Protein AF-A0A5C5SBX8-F1 (afdb_monomer_lite)

Secondary structure (DSSP, 8-state):
---EEEEEEEEEEEEETTEEEEE-SPPEEEEEEEEEETTEEEEEE--TTS----EEEEEEEEEETTEEEEEEPSSPPTT---TTB--EEEEEEEE--SSS-EEEEEEEESSSSS-EEEEEEEEE--

Foldseek 3Di:
DDWDKFKKWKFKFKDAPVCLVDGPDGTDIFMWIWTDDPFKIKIWTQDPVRDTAAIWIWGWDDDDVQKTKTWTDQDDDPPDDDPRYFGKTWMKMWGNDPDWIWIWIWIWGPPDPRIMIMIITITTDD

Structure (mmCIF, N/CA/C/O backbone):
data_AF-A0A5C5SBX8-F1
#
_entry.id   AF-A0A5C5SBX8-F1
#
loop_
_atom_site.group_PDB
_atom_site.id
_atom_site.type_symbol
_atom_site.label_atom_id
_atom_site.label_alt_id
_atom_site.label_comp_id
_atom_site.label_asym_id
_atom_site.label_entity_id
_atom_site.label_seq_id
_atom_site.pdbx_PDB_ins_code
_atom_site.Cartn_x
_atom_site.Cartn_y
_atom_site.Cartn_z
_atom_site.occupancy
_atom_site.B_iso_or_equiv
_atom_site.auth_seq_id
_atom_site.auth_comp_id
_atom_site.auth_asym_id
_atom_site.auth_atom_id
_atom_site.pdbx_PDB_model_num
ATOM 1 N N . MET A 1 1 ? -12.492 -5.599 11.432 1.00 86.62 1 MET A N 1
ATOM 2 C CA . MET A 1 1 ? -11.954 -4.358 10.840 1.00 86.62 1 MET A CA 1
ATOM 3 C C . MET A 1 1 ? -12.988 -3.734 9.915 1.00 86.62 1 MET A C 1
ATOM 5 O O . MET A 1 1 ? -13.344 -4.352 8.908 1.00 86.62 1 MET A O 1
ATOM 9 N N . ASN A 1 2 ? -13.467 -2.549 10.297 1.00 90.31 2 ASN A N 1
ATOM 10 C CA . ASN A 1 2 ? -14.466 -1.758 9.569 1.00 90.31 2 ASN A CA 1
ATOM 11 C C . ASN A 1 2 ? -13.817 -0.937 8.448 1.00 90.31 2 ASN A C 1
ATOM 13 O O . ASN A 1 2 ? -12.599 -0.766 8.438 1.00 90.31 2 ASN A O 1
ATOM 17 N N . ASP A 1 3 ? -14.633 -0.414 7.537 1.00 95.88 3 ASP A N 1
ATOM 18 C CA . ASP A 1 3 ? -14.191 0.509 6.490 1.00 95.88 3 ASP A CA 1
ATOM 19 C C . ASP A 1 3 ? -13.549 1.773 7.076 1.00 95.88 3 ASP A C 1
ATOM 21 O O . ASP A 1 3 ? -14.012 2.316 8.081 1.00 95.88 3 ASP A O 1
ATOM 25 N N . PHE A 1 4 ? -12.500 2.271 6.419 1.00 95.69 4 PHE A N 1
ATOM 26 C CA . PHE A 1 4 ? -11.801 3.491 6.826 1.00 95.69 4 PHE A CA 1
ATOM 27 C C . PHE A 1 4 ? -11.100 4.168 5.646 1.00 95.69 4 PHE A C 1
ATOM 29 O O . PHE A 1 4 ? -10.871 3.557 4.605 1.00 95.69 4 PHE A O 1
ATOM 36 N N . SER A 1 5 ? -10.723 5.434 5.826 1.00 96.44 5 SER A N 1
ATOM 37 C CA . SER A 1 5 ? -9.812 6.158 4.936 1.00 96.44 5 SER A CA 1
ATOM 38 C C . SER A 1 5 ? -8.927 7.069 5.779 1.00 96.44 5 SER A C 1
ATOM 40 O O . SER A 1 5 ? -9.430 7.998 6.405 1.00 96.44 5 SER A O 1
ATOM 42 N N . ILE A 1 6 ? -7.630 6.775 5.833 1.00 95.75 6 ILE A N 1
ATOM 43 C CA . ILE A 1 6 ? -6.682 7.421 6.751 1.00 95.75 6 ILE A CA 1
ATOM 44 C C . ILE A 1 6 ? -5.397 7.813 6.033 1.00 95.75 6 ILE A C 1
ATOM 46 O O . ILE A 1 6 ? -5.018 7.202 5.029 1.00 95.75 6 ILE A O 1
ATOM 50 N N . LEU A 1 7 ? -4.747 8.862 6.533 1.00 96.38 7 LEU A N 1
ATOM 51 C CA . LEU A 1 7 ? -3.390 9.208 6.131 1.00 96.38 7 LEU A CA 1
ATOM 52 C C . LEU A 1 7 ? -2.398 8.455 7.014 1.00 96.38 7 LEU A C 1
ATOM 54 O O . LEU A 1 7 ? -2.613 8.289 8.213 1.00 96.38 7 LEU A O 1
ATOM 58 N N . MET A 1 8 ? -1.305 8.006 6.412 1.00 97.50 8 MET A N 1
ATOM 59 C CA . MET A 1 8 ? -0.215 7.345 7.115 1.00 97.50 8 MET A CA 1
ATOM 60 C C . MET A 1 8 ? 1.125 7.953 6.721 1.00 97.50 8 MET A C 1
ATOM 62 O O . MET A 1 8 ? 1.332 8.318 5.562 1.00 97.50 8 MET A O 1
ATOM 66 N N . GLN A 1 9 ? 2.051 8.008 7.673 1.00 97.81 9 GLN A N 1
ATOM 67 C CA . GLN A 1 9 ? 3.463 8.240 7.398 1.00 97.81 9 GLN A CA 1
ATOM 68 C C . GLN A 1 9 ? 4.145 6.890 7.188 1.00 97.81 9 GLN A C 1
ATOM 70 O O . GLN A 1 9 ? 4.178 6.066 8.100 1.00 97.81 9 GLN A O 1
ATOM 75 N N . ASN A 1 10 ? 4.683 6.674 5.994 1.00 98.06 10 ASN A N 1
ATOM 76 C CA . ASN A 1 10 ? 5.374 5.458 5.601 1.00 98.06 10 ASN A CA 1
ATOM 77 C C . ASN A 1 10 ? 6.887 5.629 5.705 1.00 98.06 10 ASN A C 1
ATOM 79 O O . ASN A 1 10 ? 7.432 6.645 5.276 1.00 98.06 10 ASN A O 1
ATOM 83 N N . ARG A 1 11 ? 7.560 4.607 6.230 1.00 97.88 11 ARG A N 1
ATOM 84 C CA . ARG A 1 11 ? 8.998 4.400 6.063 1.00 97.88 11 ARG A CA 1
ATOM 85 C C . ARG A 1 11 ? 9.193 3.374 4.948 1.00 97.88 11 ARG A C 1
ATOM 87 O O . ARG A 1 11 ? 9.072 2.174 5.188 1.00 97.88 11 ARG A O 1
ATOM 94 N N . LEU A 1 12 ? 9.468 3.858 3.741 1.00 96.50 12 LEU A N 1
ATOM 95 C CA . LEU A 1 12 ? 9.768 3.046 2.567 1.00 96.50 12 LEU A CA 1
ATOM 96 C C . LEU A 1 12 ? 11.235 2.613 2.587 1.00 96.50 12 LEU A C 1
ATOM 98 O O . LEU A 1 12 ? 12.136 3.439 2.720 1.00 96.50 12 LEU A O 1
ATOM 102 N N . GLN A 1 13 ? 11.479 1.322 2.396 1.00 96.81 13 GLN A N 1
ATOM 103 C CA . GLN A 1 13 ? 12.808 0.762 2.156 1.00 96.81 13 GLN A CA 1
ATOM 104 C C . GLN A 1 13 ? 12.773 -0.140 0.929 1.00 96.81 13 GLN A C 1
ATOM 106 O O . GLN A 1 13 ? 11.740 -0.724 0.612 1.00 96.81 13 GLN A O 1
ATOM 111 N N . PHE A 1 14 ? 13.904 -0.275 0.245 1.00 95.00 14 PHE A N 1
ATOM 112 C CA . PHE A 1 14 ? 14.047 -1.233 -0.845 1.00 95.00 14 PHE A CA 1
ATOM 113 C C . PHE A 1 14 ? 14.702 -2.518 -0.354 1.00 95.00 14 PHE A C 1
ATOM 115 O O . PHE A 1 14 ? 15.413 -2.516 0.648 1.00 95.00 14 PHE A O 1
ATOM 122 N N . SER A 1 15 ? 14.455 -3.604 -1.073 1.00 93.75 15 SER A N 1
ATOM 123 C CA . SER A 1 15 ? 14.998 -4.933 -0.811 1.00 93.75 15 SER A CA 1
ATOM 124 C C . SER A 1 15 ? 15.319 -5.649 -2.125 1.00 93.75 15 SER A C 1
ATOM 126 O O . SER A 1 15 ? 14.939 -5.208 -3.218 1.00 93.75 15 SER A O 1
ATOM 128 N N . ALA A 1 16 ? 16.061 -6.752 -2.039 1.00 90.69 16 ALA A N 1
ATOM 129 C CA . ALA A 1 16 ? 16.270 -7.633 -3.183 1.00 90.69 16 ALA A CA 1
ATOM 130 C C . ALA A 1 16 ? 15.076 -8.585 -3.340 1.00 90.69 16 ALA A C 1
ATOM 132 O O . ALA A 1 16 ? 14.491 -9.023 -2.358 1.00 90.69 16 ALA A O 1
ATOM 133 N N . CYS A 1 17 ? 14.729 -8.978 -4.567 1.00 86.06 17 CYS A N 1
ATOM 134 C CA . CYS A 1 17 ? 13.563 -9.846 -4.786 1.00 86.06 17 CYS A CA 1
ATOM 135 C C . CYS A 1 17 ? 13.644 -11.239 -4.160 1.00 86.06 17 CYS A C 1
ATOM 137 O O . CYS A 1 17 ? 12.611 -11.828 -3.862 1.00 86.06 17 CYS A O 1
ATOM 139 N N . HIS A 1 18 ? 14.849 -11.788 -4.009 1.00 87.50 18 HIS A N 1
ATOM 140 C CA . HIS A 1 18 ? 15.043 -13.105 -3.397 1.00 87.50 18 HIS A CA 1
ATOM 141 C C . HIS A 1 18 ? 15.016 -13.046 -1.860 1.00 87.50 18 HIS A C 1
ATOM 143 O O . HIS A 1 18 ? 14.910 -14.087 -1.220 1.00 87.50 18 HIS A O 1
ATOM 149 N N . THR A 1 19 ? 15.075 -11.842 -1.283 1.00 90.25 19 THR A N 1
ATOM 150 C CA . THR A 1 19 ? 14.974 -11.553 0.156 1.00 90.25 19 THR A CA 1
ATOM 151 C C . THR A 1 19 ? 14.117 -10.297 0.372 1.00 90.25 19 THR A C 1
ATOM 153 O O . THR A 1 19 ? 14.602 -9.270 0.853 1.00 90.25 19 THR A O 1
ATOM 156 N N . PRO A 1 20 ? 12.834 -10.322 -0.043 1.00 87.56 20 PRO A N 1
ATOM 157 C CA . PRO A 1 20 ? 12.019 -9.113 -0.142 1.00 87.56 20 PRO A CA 1
ATOM 158 C C . PRO A 1 20 ? 11.684 -8.500 1.228 1.00 87.56 20 PRO A C 1
ATOM 160 O O . PRO A 1 20 ? 11.306 -7.334 1.299 1.00 87.56 20 PRO A O 1
ATOM 163 N N . ASP A 1 21 ? 11.866 -9.261 2.303 1.00 86.56 21 ASP A N 1
ATOM 164 C CA . ASP A 1 21 ? 11.720 -8.885 3.708 1.00 86.56 21 ASP A CA 1
ATOM 165 C C . ASP A 1 21 ? 12.978 -8.239 4.321 1.00 86.56 21 ASP A C 1
ATOM 167 O O . ASP A 1 21 ? 12.904 -7.688 5.420 1.00 86.56 21 ASP A O 1
ATOM 171 N N . GLN A 1 22 ? 14.121 -8.268 3.625 1.00 93.31 22 GLN A N 1
ATOM 172 C CA . GLN A 1 22 ? 15.389 -7.727 4.119 1.00 93.31 22 GLN A CA 1
ATOM 173 C C . GLN A 1 22 ? 15.705 -6.373 3.467 1.00 93.31 22 GLN A C 1
ATOM 175 O O . GLN A 1 22 ? 16.009 -6.324 2.270 1.00 93.31 22 GLN A O 1
ATOM 180 N N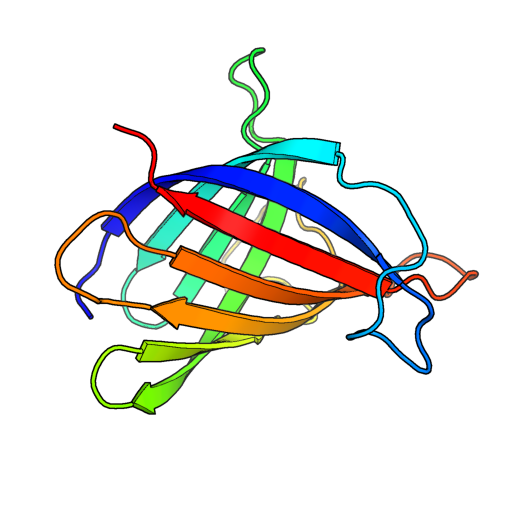 . PRO A 1 23 ? 15.657 -5.256 4.216 1.00 93.62 23 PRO A N 1
ATOM 181 C CA . PRO A 1 23 ? 15.948 -3.947 3.651 1.00 93.62 23 PRO A CA 1
ATOM 182 C C . PRO A 1 23 ? 17.426 -3.819 3.264 1.00 93.62 23 PRO A C 1
ATOM 184 O O . PRO A 1 23 ? 18.318 -4.206 4.014 1.00 93.62 23 PRO A O 1
ATOM 187 N N . THR A 1 24 ? 17.685 -3.216 2.107 1.00 93.69 24 THR A N 1
ATOM 188 C CA . THR A 1 24 ? 19.027 -2.919 1.577 1.00 93.69 24 THR A CA 1
ATOM 189 C C . THR A 1 24 ? 19.328 -1.423 1.529 1.00 93.69 24 THR A C 1
ATOM 191 O O . THR A 1 24 ? 20.434 -1.024 1.170 1.00 93.69 24 THR A O 1
ATOM 194 N N . THR A 1 25 ? 18.352 -0.582 1.879 1.00 94.56 25 THR A N 1
ATOM 195 C CA . THR A 1 25 ? 18.482 0.877 1.876 1.00 94.56 25 THR A CA 1
ATOM 196 C C . THR A 1 25 ? 18.030 1.487 3.193 1.00 94.56 25 THR A C 1
ATOM 198 O O . THR A 1 25 ? 17.184 0.934 3.903 1.00 94.56 25 THR A O 1
ATOM 201 N N . GLU A 1 26 ? 18.528 2.692 3.462 1.00 95.62 26 GLU A N 1
ATOM 202 C CA . GLU A 1 26 ? 17.982 3.562 4.500 1.00 95.62 26 GLU A CA 1
ATOM 203 C C . GLU A 1 26 ? 16.499 3.891 4.231 1.00 95.62 26 GLU A C 1
ATOM 205 O O . GLU A 1 26 ? 16.075 3.939 3.066 1.00 95.62 26 GLU A O 1
ATOM 210 N N . PRO A 1 27 ? 15.696 4.101 5.288 1.00 95.50 27 PRO A N 1
ATOM 211 C CA . PRO A 1 27 ? 14.281 4.405 5.163 1.00 95.50 27 PRO A CA 1
ATOM 212 C C . PRO A 1 27 ? 14.053 5.814 4.621 1.00 95.50 27 PRO A C 1
ATOM 214 O O . PRO A 1 27 ? 14.559 6.801 5.154 1.00 95.50 27 PRO A O 1
ATOM 217 N N . GLN A 1 28 ? 13.215 5.901 3.595 1.00 96.19 28 GLN A N 1
ATOM 218 C CA . GLN A 1 28 ? 12.697 7.146 3.047 1.00 96.19 28 GLN A CA 1
ATOM 219 C C . GLN A 1 28 ? 11.296 7.391 3.600 1.00 96.19 28 GLN A C 1
ATOM 221 O O . GLN A 1 28 ? 10.481 6.472 3.677 1.00 96.19 28 GLN A O 1
ATOM 226 N N . VAL A 1 29 ? 11.020 8.624 4.020 1.00 96.44 29 VAL A N 1
ATOM 227 C CA . VAL A 1 29 ? 9.715 8.981 4.579 1.00 96.44 29 VAL A CA 1
ATOM 228 C C . VAL A 1 29 ? 8.816 9.521 3.478 1.00 96.44 29 VAL A C 1
ATOM 230 O O . VAL A 1 29 ? 9.167 10.481 2.798 1.00 96.44 29 VAL A O 1
ATOM 233 N N . GLU A 1 30 ? 7.631 8.939 3.351 1.00 95.12 30 GLU A N 1
ATOM 234 C CA . GLU A 1 30 ? 6.585 9.405 2.444 1.00 95.12 30 GLU A CA 1
ATOM 235 C C . GLU A 1 30 ? 5.210 9.335 3.117 1.00 95.12 30 GLU A C 1
ATOM 237 O O . GLU A 1 30 ? 5.056 8.799 4.217 1.00 95.12 30 GLU A O 1
ATOM 242 N N . ARG A 1 31 ? 4.192 9.904 2.473 1.00 97.06 31 ARG A N 1
ATOM 243 C CA . ARG A 1 31 ? 2.809 9.852 2.955 1.00 97.06 31 ARG A CA 1
ATOM 244 C C . ARG A 1 31 ? 1.977 8.950 2.066 1.00 97.06 31 ARG A C 1
ATOM 246 O O . ARG A 1 31 ? 2.086 9.007 0.843 1.00 97.06 31 ARG A O 1
ATOM 253 N N . LEU A 1 32 ? 1.104 8.175 2.695 1.00 97.69 32 LEU A N 1
ATOM 254 C CA . LEU A 1 32 ? 0.155 7.295 2.029 1.00 97.69 32 LEU A CA 1
ATOM 255 C C . LEU A 1 32 ? -1.272 7.666 2.427 1.00 97.69 32 LEU A C 1
ATOM 257 O O . LEU A 1 32 ? -1.543 7.970 3.589 1.00 97.69 32 LEU A O 1
ATOM 261 N N . ARG A 1 33 ? -2.204 7.573 1.482 1.00 97.31 33 ARG A N 1
ATOM 262 C CA . ARG A 1 33 ? -3.637 7.467 1.756 1.00 97.31 33 ARG A CA 1
ATOM 263 C C . ARG A 1 33 ? -4.013 5.992 1.698 1.00 97.31 33 ARG A C 1
ATOM 265 O O . ARG A 1 33 ? -3.903 5.365 0.647 1.00 97.31 33 ARG A O 1
ATOM 272 N N . VAL A 1 34 ? -4.492 5.453 2.814 1.00 97.62 34 VAL A N 1
ATOM 273 C CA . VAL A 1 34 ? -4.907 4.051 2.927 1.00 97.62 34 VAL A CA 1
ATOM 274 C C . VAL A 1 34 ? -6.409 3.997 3.141 1.00 97.62 34 VAL A C 1
ATOM 276 O O . VAL A 1 34 ? -6.927 4.555 4.106 1.00 97.62 34 VAL A O 1
ATOM 279 N N . THR A 1 35 ? -7.114 3.340 2.226 1.00 97.81 35 THR A N 1
ATOM 280 C CA . THR A 1 35 ? -8.573 3.226 2.253 1.00 97.81 35 THR A CA 1
ATOM 281 C C . THR A 1 35 ? -8.982 1.765 2.213 1.00 97.81 35 THR A C 1
ATOM 283 O O . THR A 1 35 ? -8.572 1.032 1.322 1.00 97.81 35 THR A O 1
ATOM 286 N N . LEU A 1 36 ? -9.817 1.350 3.157 1.00 97.56 36 LEU A N 1
ATOM 287 C CA . LEU A 1 36 ? -10.456 0.043 3.173 1.00 97.56 36 LEU A CA 1
ATOM 288 C C . LEU A 1 36 ? -11.950 0.215 2.892 1.00 97.56 36 LEU A C 1
ATOM 290 O O . LEU A 1 36 ? -12.636 0.935 3.622 1.00 97.56 36 LEU A O 1
ATOM 294 N N . ARG A 1 37 ? -12.443 -0.466 1.854 1.00 96.88 37 ARG A N 1
ATOM 295 C CA . ARG A 1 37 ? -13.871 -0.586 1.524 1.00 96.88 37 ARG A CA 1
ATOM 296 C C . ARG A 1 37 ? -14.242 -2.057 1.364 1.00 96.88 37 ARG A C 1
ATOM 298 O O . ARG A 1 37 ? -13.805 -2.717 0.418 1.00 96.88 37 ARG A O 1
ATOM 305 N N . GLY A 1 38 ? -15.015 -2.592 2.303 1.00 94.94 38 GLY A N 1
ATOM 306 C CA . GLY A 1 38 ? -15.330 -4.014 2.387 1.00 94.94 38 GLY A CA 1
ATOM 307 C C . GLY A 1 38 ? -14.063 -4.871 2.485 1.00 94.94 38 GLY A C 1
ATOM 308 O O . GLY A 1 38 ? -13.387 -4.904 3.513 1.00 94.94 38 GLY A O 1
ATOM 309 N N . ASN A 1 39 ? -13.735 -5.573 1.397 1.00 95.88 39 ASN A N 1
ATOM 310 C CA . ASN A 1 39 ? -12.556 -6.444 1.302 1.00 95.88 39 ASN A CA 1
ATOM 311 C C . ASN A 1 39 ? -11.428 -5.868 0.433 1.00 95.88 39 ASN A C 1
ATOM 313 O O . ASN A 1 39 ? -10.416 -6.547 0.246 1.00 95.88 39 ASN A O 1
ATOM 317 N N . LEU A 1 40 ? -11.595 -4.662 -0.112 1.00 97.50 40 LEU A N 1
ATOM 318 C CA . LEU A 1 40 ? -10.607 -4.010 -0.963 1.00 97.50 40 LEU A CA 1
ATOM 319 C C . LEU A 1 40 ? -9.850 -2.944 -0.168 1.00 97.50 40 LEU A C 1
ATOM 321 O O . LEU A 1 40 ? -10.450 -2.004 0.353 1.00 97.50 40 LEU A O 1
ATOM 325 N N . LEU A 1 41 ? -8.533 -3.104 -0.096 1.00 98.19 41 LEU A N 1
ATOM 326 C CA . LEU A 1 41 ? -7.599 -2.134 0.452 1.00 98.19 41 LEU A CA 1
ATOM 327 C C . LEU A 1 41 ? -6.922 -1.393 -0.704 1.00 98.19 41 LEU A C 1
ATOM 329 O O . LEU A 1 41 ? -6.323 -2.019 -1.576 1.00 98.19 41 LEU A O 1
ATOM 333 N N . THR A 1 42 ? -6.990 -0.070 -0.685 1.00 98.12 42 THR A N 1
ATOM 334 C CA . THR A 1 42 ? -6.315 0.825 -1.627 1.00 98.12 42 THR A CA 1
ATOM 335 C C . THR A 1 42 ? -5.230 1.587 -0.878 1.00 98.12 42 THR A C 1
ATOM 337 O O . THR A 1 42 ? -5.512 2.199 0.153 1.00 98.12 42 THR A O 1
ATOM 340 N N . ILE A 1 43 ? -4.000 1.557 -1.385 1.00 98.19 43 ILE A N 1
ATOM 341 C CA . ILE A 1 43 ? -2.843 2.260 -0.819 1.00 98.19 43 ILE A CA 1
ATOM 342 C C . ILE A 1 43 ? -2.304 3.176 -1.909 1.00 98.19 43 ILE A C 1
ATOM 344 O O . ILE A 1 43 ? -1.734 2.695 -2.883 1.00 98.19 43 ILE A O 1
ATOM 348 N N . ALA A 1 44 ? -2.490 4.480 -1.754 1.00 97.56 44 ALA A N 1
ATOM 349 C CA . ALA A 1 44 ? -2.031 5.465 -2.723 1.00 97.56 44 ALA A CA 1
ATOM 350 C C . ALA A 1 44 ? -0.964 6.368 -2.111 1.00 97.56 44 ALA A C 1
ATOM 352 O O . ALA A 1 44 ? -1.098 6.788 -0.958 1.00 97.56 44 ALA A O 1
ATOM 353 N N . ALA A 1 45 ? 0.069 6.707 -2.879 1.00 96.44 45 ALA A N 1
ATOM 354 C CA . ALA A 1 45 ? 0.973 7.783 -2.500 1.00 96.44 45 ALA A CA 1
ATOM 355 C C . ALA A 1 45 ? 0.186 9.100 -2.388 1.00 96.44 45 ALA A C 1
ATOM 357 O O . ALA A 1 45 ? -0.636 9.419 -3.249 1.00 96.44 45 ALA A O 1
ATOM 358 N N . ALA A 1 46 ? 0.445 9.863 -1.326 1.00 95.25 46 ALA A N 1
ATOM 359 C CA . ALA A 1 46 ? -0.225 11.128 -1.028 1.00 95.25 46 ALA A CA 1
ATOM 360 C C . ALA A 1 46 ? 0.802 12.270 -0.875 1.00 95.25 46 ALA A C 1
ATOM 362 O O . ALA A 1 46 ? 1.064 12.715 0.249 1.00 95.25 46 ALA A O 1
ATOM 363 N N . PRO A 1 47 ? 1.430 12.729 -1.976 1.00 88.88 47 PRO A N 1
ATOM 364 C CA . PRO A 1 47 ? 2.379 13.835 -1.965 1.00 88.88 47 PRO A CA 1
ATOM 365 C C . PRO A 1 47 ? 1.779 15.126 -1.400 1.00 88.88 47 PRO A C 1
ATOM 367 O O . PRO A 1 47 ? 0.569 15.347 -1.414 1.00 88.88 47 PRO A O 1
ATOM 370 N N . ALA A 1 48 ? 2.653 16.034 -0.963 1.00 85.19 48 ALA A N 1
ATOM 371 C CA . ALA A 1 48 ? 2.242 17.344 -0.460 1.00 85.19 48 ALA A CA 1
ATOM 372 C C . ALA A 1 48 ? 1.567 18.233 -1.525 1.00 85.19 48 ALA A C 1
ATOM 374 O O . ALA A 1 48 ? 0.869 19.169 -1.148 1.00 85.19 48 ALA A O 1
ATOM 375 N N . SER A 1 49 ? 1.738 17.938 -2.824 1.00 85.44 49 SER A N 1
ATOM 376 C CA . SER A 1 49 ? 1.043 18.648 -3.910 1.00 85.44 49 SER A CA 1
ATOM 377 C C . SER A 1 49 ? -0.474 18.436 -3.895 1.00 85.44 49 SER A C 1
ATOM 379 O O . SER A 1 49 ? -1.197 19.233 -4.480 1.00 85.44 49 SER A O 1
ATOM 381 N N . GLY A 1 50 ? -0.960 17.395 -3.208 1.00 78.56 50 GLY A N 1
ATOM 382 C CA . GLY A 1 50 ? -2.378 17.038 -3.146 1.00 78.56 50 GLY A CA 1
ATOM 383 C C . GLY A 1 50 ? -2.832 16.076 -4.245 1.00 78.56 50 GLY A C 1
ATOM 384 O O . GLY A 1 50 ? -3.938 15.543 -4.149 1.00 78.56 50 GLY A O 1
ATOM 385 N N . ASP A 1 51 ? -1.985 15.803 -5.240 1.00 84.88 51 ASP A N 1
ATOM 386 C CA . ASP A 1 51 ? -2.268 14.814 -6.281 1.00 84.88 51 ASP A CA 1
ATOM 387 C C . ASP A 1 51 ? -2.241 13.389 -5.718 1.00 84.88 51 ASP A C 1
ATOM 389 O O . ASP A 1 51 ? -1.581 13.103 -4.722 1.00 84.88 51 ASP A O 1
ATOM 393 N N . ILE A 1 52 ? -2.943 12.461 -6.367 1.00 86.81 52 ILE A N 1
ATOM 394 C CA . ILE A 1 52 ? -2.836 11.033 -6.053 1.00 86.81 52 ILE A CA 1
ATOM 395 C C . ILE A 1 52 ? -1.671 10.471 -6.863 1.00 86.81 52 ILE A C 1
ATOM 397 O O . ILE A 1 52 ? -1.684 10.540 -8.091 1.00 86.81 52 ILE A O 1
ATOM 401 N N . GLY A 1 53 ? -0.663 9.929 -6.178 1.00 92.25 53 GLY A N 1
ATOM 402 C CA . GLY A 1 53 ? 0.450 9.246 -6.831 1.00 92.25 53 GLY A CA 1
ATOM 403 C C . GLY A 1 53 ? 0.146 7.773 -7.115 1.00 92.25 53 GLY A C 1
ATOM 404 O O . GLY A 1 53 ? -1.007 7.347 -7.168 1.00 92.25 53 GLY A O 1
ATOM 405 N N . ASN A 1 54 ? 1.208 6.979 -7.263 1.00 93.94 54 ASN A N 1
ATOM 406 C CA . ASN A 1 54 ? 1.114 5.540 -7.511 1.00 93.94 54 ASN A CA 1
ATOM 407 C C . ASN A 1 54 ? 0.176 4.840 -6.518 1.00 93.94 54 ASN A C 1
ATOM 409 O O . ASN A 1 54 ? 0.268 5.055 -5.306 1.00 93.94 54 ASN A O 1
ATOM 413 N N . THR A 1 55 ? -0.695 3.982 -7.046 1.00 96.38 55 THR A N 1
ATOM 414 C CA . THR A 1 55 ? -1.765 3.329 -6.292 1.00 96.38 55 THR A CA 1
ATOM 415 C C . THR A 1 55 ? -1.675 1.812 -6.391 1.00 96.38 55 THR A C 1
ATOM 417 O O . THR A 1 55 ? -1.601 1.226 -7.469 1.00 96.38 55 THR A O 1
ATOM 420 N N . LEU A 1 56 ? -1.699 1.168 -5.230 1.00 97.00 56 LEU A N 1
ATOM 421 C CA . LEU A 1 56 ? -1.753 -0.274 -5.047 1.00 97.00 56 LEU A CA 1
ATOM 422 C C . LEU A 1 56 ? -3.158 -0.685 -4.614 1.00 97.00 56 LEU A C 1
ATOM 424 O O . LEU A 1 56 ? -3.793 -0.020 -3.791 1.00 97.00 56 LEU A O 1
ATOM 428 N N . TYR A 1 57 ? -3.585 -1.852 -5.083 1.00 97.69 57 TYR A N 1
ATOM 429 C CA . TYR A 1 57 ? -4.794 -2.512 -4.609 1.00 97.69 57 TYR A CA 1
ATOM 430 C C . TYR A 1 57 ? -4.435 -3.846 -3.975 1.00 97.69 57 TYR A C 1
ATOM 432 O O . TYR A 1 57 ? -3.614 -4.589 -4.506 1.00 97.69 57 TYR A O 1
ATOM 440 N N . ALA A 1 58 ? -5.073 -4.174 -2.859 1.00 98.12 58 ALA A N 1
ATOM 441 C CA . ALA A 1 58 ? -4.928 -5.456 -2.195 1.00 98.12 58 ALA A CA 1
ATOM 442 C C . ALA A 1 58 ? -6.290 -5.984 -1.738 1.00 98.12 58 ALA A C 1
ATOM 444 O O . ALA A 1 58 ? -7.164 -5.229 -1.315 1.00 98.12 58 ALA A O 1
ATOM 445 N N . ARG A 1 59 ? -6.488 -7.300 -1.816 1.00 97.81 59 ARG A N 1
ATOM 446 C CA . ARG A 1 59 ? -7.731 -7.958 -1.403 1.00 97.81 59 ARG A CA 1
ATOM 447 C C . ARG A 1 59 ? -7.526 -8.710 -0.100 1.00 97.81 59 ARG A C 1
ATOM 449 O O . ARG A 1 59 ? -6.554 -9.450 0.040 1.00 97.81 59 ARG A O 1
ATOM 456 N N . ARG A 1 60 ? -8.463 -8.546 0.834 1.00 97.19 60 ARG A N 1
ATOM 457 C CA . ARG A 1 60 ? -8.459 -9.247 2.121 1.00 97.19 60 ARG A CA 1
ATOM 458 C C . ARG A 1 60 ? -8.477 -10.757 1.888 1.00 97.19 60 ARG A C 1
ATOM 460 O O . ARG A 1 60 ? -9.280 -11.248 1.093 1.00 97.19 60 ARG A O 1
ATOM 467 N N . THR A 1 61 ? -7.608 -11.473 2.592 1.00 96.56 61 THR A N 1
ATOM 468 C CA . THR A 1 61 ? -7.501 -12.937 2.525 1.00 96.56 61 THR A CA 1
ATOM 469 C C . THR A 1 61 ? -7.804 -13.588 3.862 1.00 96.56 61 THR A C 1
ATOM 471 O O . THR A 1 61 ? -8.634 -14.489 3.919 1.00 96.56 61 THR A O 1
ATOM 474 N N . VAL A 1 62 ? -7.184 -13.101 4.937 1.00 94.00 62 VAL A N 1
ATOM 475 C CA . VAL A 1 62 ? -7.317 -13.6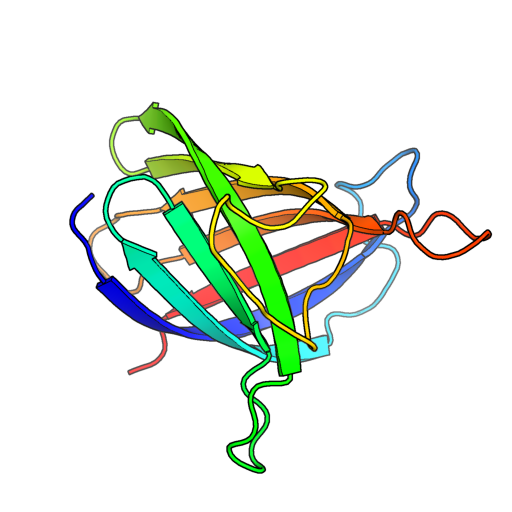66 6.283 1.00 94.00 62 VAL A CA 1
ATOM 476 C C . VAL A 1 62 ? -7.591 -12.547 7.281 1.00 94.00 62 VAL A C 1
ATOM 478 O O . VAL A 1 62 ? -6.999 -11.469 7.203 1.00 94.00 62 VAL A O 1
ATOM 481 N N . ALA A 1 63 ? -8.494 -12.806 8.223 1.00 92.12 63 ALA A N 1
ATOM 482 C CA . ALA A 1 63 ? -8.678 -11.987 9.412 1.00 92.12 63 ALA A CA 1
ATOM 483 C C . ALA A 1 63 ? -8.094 -12.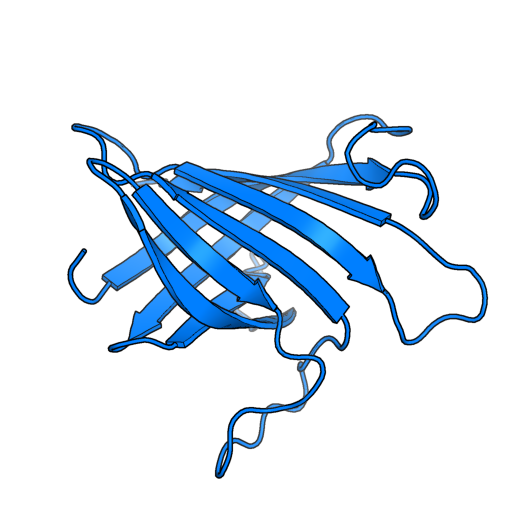739 10.612 1.00 92.12 63 ALA A C 1
ATOM 485 O O . ALA A 1 63 ? -8.382 -13.919 10.801 1.00 92.12 63 ALA A O 1
ATOM 486 N N . LEU A 1 64 ? -7.270 -12.051 11.390 1.00 90.44 64 LEU A N 1
ATOM 487 C CA . LEU A 1 64 ? -6.687 -12.530 12.636 1.00 90.44 64 LEU A CA 1
ATOM 488 C C . LEU A 1 64 ? -7.172 -11.627 13.772 1.00 90.44 64 LEU A C 1
ATOM 490 O O . LEU A 1 64 ? -7.662 -10.517 13.544 1.00 90.44 64 LEU A O 1
ATOM 494 N N . GLU A 1 65 ? -7.027 -12.080 15.010 1.00 90.31 65 GLU A N 1
ATOM 495 C CA . GLU A 1 65 ? -7.261 -11.208 16.156 1.00 90.31 65 GLU A CA 1
ATOM 496 C C . GLU A 1 65 ? -6.280 -10.022 16.107 1.00 90.31 65 GLU A C 1
ATOM 498 O O . GLU A 1 65 ? -5.066 -10.204 16.032 1.00 90.31 65 GLU A O 1
ATOM 503 N N . GLY A 1 66 ? -6.812 -8.796 16.057 1.00 91.44 66 GLY A N 1
ATOM 504 C CA . GLY A 1 66 ? -6.014 -7.566 15.986 1.00 91.44 66 GLY A CA 1
ATOM 505 C C . GLY A 1 66 ? -5.319 -7.287 14.645 1.00 91.44 66 GLY A C 1
ATOM 506 O O . GLY A 1 66 ? -4.568 -6.316 14.558 1.00 91.44 66 GLY A O 1
ATOM 507 N N . ALA A 1 67 ? -5.546 -8.079 13.588 1.00 95.25 67 ALA A N 1
ATOM 508 C CA . ALA A 1 67 ? -4.938 -7.833 12.278 1.00 95.25 67 ALA A CA 1
ATOM 509 C C . ALA A 1 67 ? -5.767 -8.361 11.096 1.00 95.25 67 ALA A C 1
ATOM 511 O O . ALA A 1 67 ? -6.541 -9.307 11.205 1.00 95.25 67 ALA A O 1
ATOM 512 N N . ALA A 1 68 ? -5.566 -7.779 9.917 1.00 97.06 68 ALA A N 1
ATOM 513 C CA . ALA A 1 68 ? -6.083 -8.305 8.659 1.00 97.06 68 ALA A CA 1
ATOM 514 C C . ALA A 1 68 ? -4.961 -8.395 7.622 1.00 97.06 68 ALA A C 1
ATOM 516 O O . ALA A 1 68 ? -4.169 -7.463 7.469 1.00 97.06 68 ALA A O 1
ATOM 517 N N . VAL A 1 69 ? -4.918 -9.515 6.903 1.00 97.75 69 VAL A N 1
ATOM 518 C CA . VAL A 1 69 ? -3.938 -9.794 5.851 1.00 97.75 69 VAL A CA 1
ATOM 519 C C . VAL A 1 69 ? -4.599 -9.629 4.487 1.00 97.75 69 VAL A C 1
ATOM 521 O O . VAL A 1 69 ? -5.723 -10.088 4.254 1.00 97.75 69 VAL A O 1
ATOM 524 N N . PHE A 1 70 ? -3.894 -8.982 3.568 1.00 98.31 70 PHE A N 1
ATOM 525 C CA . PHE A 1 70 ? -4.338 -8.704 2.211 1.00 98.31 70 PHE A CA 1
ATOM 526 C C . PHE A 1 70 ? -3.252 -9.117 1.219 1.00 98.31 70 PHE A C 1
ATOM 528 O O . PHE A 1 70 ? -2.066 -8.961 1.492 1.00 98.31 70 PHE A O 1
ATOM 535 N N . MET A 1 71 ? -3.661 -9.608 0.053 1.00 98.12 71 MET A N 1
ATOM 536 C CA . MET A 1 71 ? -2.755 -9.903 -1.059 1.00 98.12 71 MET A CA 1
ATOM 537 C C . MET A 1 71 ? -2.845 -8.788 -2.090 1.00 98.12 71 MET A C 1
ATOM 539 O O . MET A 1 71 ? -3.954 -8.423 -2.488 1.00 98.12 71 MET A O 1
ATOM 543 N N . ILE A 1 72 ? -1.700 -8.259 -2.522 1.00 97.62 72 ILE A N 1
ATOM 544 C CA . ILE A 1 72 ? -1.633 -7.245 -3.579 1.00 97.62 72 ILE A CA 1
ATOM 545 C C . ILE A 1 72 ? -2.159 -7.850 -4.882 1.00 97.62 72 ILE A C 1
ATOM 547 O O . ILE A 1 72 ? -1.811 -8.972 -5.255 1.00 97.62 72 ILE A O 1
ATOM 551 N N . LEU A 1 73 ? -3.023 -7.105 -5.564 1.00 95.44 73 LEU A N 1
ATOM 552 C CA . LEU A 1 73 ? -3.596 -7.498 -6.839 1.00 95.44 73 LEU A CA 1
ATOM 553 C C . LEU A 1 73 ? -2.600 -7.186 -7.970 1.00 95.44 73 LEU A C 1
ATOM 555 O O . LEU A 1 73 ? -2.190 -6.034 -8.115 1.00 95.44 73 LEU A O 1
ATOM 559 N N . PRO A 1 74 ? -2.260 -8.163 -8.832 1.00 91.94 74 PRO A N 1
ATOM 560 C CA . PRO A 1 74 ? -1.360 -7.947 -9.969 1.00 91.94 74 PRO A CA 1
ATOM 561 C C . PRO A 1 74 ? -2.023 -7.180 -11.129 1.00 91.94 74 PRO A C 1
ATOM 563 O O . PRO A 1 74 ? -1.423 -7.019 -12.192 1.00 91.94 74 PRO A O 1
ATOM 566 N N . GLY A 1 75 ? -3.272 -6.746 -10.953 1.00 92.94 75 GLY A N 1
ATOM 567 C CA . GLY A 1 75 ? -4.067 -6.002 -11.920 1.00 92.94 75 GLY A CA 1
ATOM 568 C C . GLY A 1 75 ? -5.154 -5.190 -11.222 1.00 92.94 75 GLY A C 1
ATOM 569 O O . GLY A 1 75 ? -5.404 -5.362 -10.027 1.00 92.94 75 GLY A O 1
ATOM 570 N N . LEU A 1 76 ? -5.801 -4.311 -11.985 1.00 94.81 76 LEU A N 1
ATOM 571 C CA . LEU A 1 76 ? -6.886 -3.471 -11.488 1.00 94.81 76 LEU A CA 1
ATOM 572 C C . LEU A 1 76 ? -8.074 -4.309 -10.986 1.00 94.81 76 LEU A C 1
ATOM 574 O O . LEU A 1 76 ? -8.407 -5.333 -11.594 1.00 94.81 76 LEU A O 1
ATOM 578 N N . PRO A 1 77 ? -8.763 -3.868 -9.918 1.00 93.44 77 PRO A N 1
ATOM 579 C CA . PRO A 1 77 ? -10.071 -4.405 -9.569 1.00 93.44 77 PRO A CA 1
ATOM 580 C C . PRO A 1 77 ? -11.058 -4.259 -10.737 1.00 93.44 77 PRO A C 1
ATOM 582 O O . PRO A 1 77 ? -11.016 -3.285 -11.492 1.00 93.44 77 PRO A O 1
ATOM 585 N N . ALA A 1 78 ? -11.977 -5.216 -10.877 1.00 90.12 78 ALA A N 1
ATOM 586 C CA . ALA A 1 78 ? -12.979 -5.185 -11.940 1.00 90.12 78 ALA A CA 1
ATOM 587 C C . ALA A 1 78 ? -13.804 -3.885 -11.897 1.00 90.12 78 ALA A C 1
ATOM 589 O O . ALA A 1 78 ? -14.237 -3.452 -10.829 1.00 90.12 78 ALA A O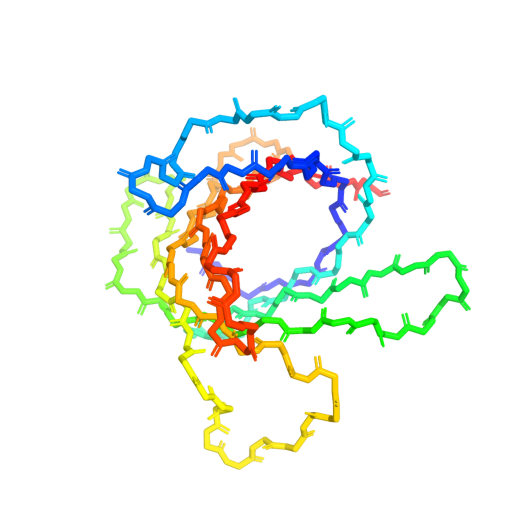 1
ATOM 590 N N . GLY A 1 79 ? -14.014 -3.266 -13.062 1.00 89.38 79 GLY A N 1
ATOM 591 C CA . GLY A 1 79 ? -14.780 -2.021 -13.187 1.00 89.38 79 GLY A CA 1
ATOM 592 C C . GLY A 1 79 ? -14.067 -0.764 -12.672 1.00 89.38 79 GLY A C 1
ATOM 593 O O . GLY A 1 79 ? -14.704 0.278 -12.564 1.00 89.38 79 GLY A O 1
ATOM 594 N N . THR A 1 80 ? -12.772 -0.844 -12.348 1.00 91.00 80 THR A N 1
ATOM 595 C CA . THR A 1 80 ? -11.965 0.307 -11.920 1.00 91.00 80 THR A CA 1
ATOM 596 C C . THR A 1 80 ? -11.074 0.794 -13.059 1.00 91.00 80 THR A C 1
ATOM 598 O O . THR A 1 80 ? -10.405 -0.008 -13.708 1.00 91.00 80 THR A O 1
ATOM 601 N N . THR A 1 81 ? -11.022 2.111 -13.250 1.00 93.12 81 THR A N 1
ATOM 602 C CA . THR A 1 81 ? -10.030 2.783 -14.096 1.00 93.12 81 THR A CA 1
ATOM 603 C C . THR A 1 81 ? -9.174 3.660 -13.198 1.00 93.12 81 THR A C 1
ATOM 605 O O . THR A 1 81 ? -9.688 4.596 -12.592 1.00 93.12 81 THR A O 1
ATOM 608 N N . ASP A 1 82 ? -7.883 3.356 -13.108 1.00 94.56 82 ASP A N 1
ATOM 609 C CA . ASP A 1 82 ? -6.922 4.147 -12.341 1.00 94.56 82 ASP A CA 1
ATOM 610 C C . ASP A 1 82 ? -5.624 4.298 -13.153 1.00 94.56 82 ASP A C 1
ATOM 612 O O . ASP A 1 82 ? -4.901 3.313 -13.335 1.00 94.56 82 ASP A O 1
ATOM 616 N N . PRO A 1 83 ? -5.331 5.503 -13.681 1.00 92.56 83 PRO A N 1
ATOM 617 C CA . PRO A 1 83 ? -4.123 5.748 -14.466 1.00 92.56 83 PRO A CA 1
ATOM 618 C C . PRO A 1 83 ? -2.841 5.659 -13.627 1.00 92.56 83 PRO A C 1
ATOM 620 O O . PRO A 1 83 ? -1.762 5.510 -14.195 1.00 92.56 83 PRO A O 1
ATOM 623 N N . ASN A 1 84 ? -2.950 5.717 -12.297 1.00 94.56 84 ASN A N 1
ATOM 624 C CA . ASN A 1 84 ? -1.825 5.650 -11.372 1.00 94.56 84 ASN A CA 1
ATOM 625 C C . ASN A 1 84 ? -1.599 4.238 -10.820 1.00 94.56 84 ASN A C 1
ATOM 627 O O . ASN A 1 84 ? -0.820 4.058 -9.880 1.00 94.56 84 ASN A O 1
ATOM 631 N N . PHE A 1 85 ? -2.277 3.228 -11.371 1.00 94.88 85 PHE A N 1
ATOM 632 C CA . PHE A 1 85 ? -2.130 1.858 -10.910 1.00 94.88 85 PHE A CA 1
ATOM 633 C C . PHE A 1 85 ? -0.680 1.382 -11.006 1.00 94.88 85 PHE A C 1
ATOM 635 O O . PHE A 1 85 ? -0.077 1.322 -12.080 1.00 94.88 85 PHE A O 1
ATOM 642 N N . PHE A 1 86 ? -0.140 0.972 -9.864 1.00 93.12 86 PHE A N 1
ATOM 643 C CA . PHE A 1 86 ? 1.184 0.398 -9.761 1.00 93.12 86 PHE A CA 1
ATOM 644 C C . PHE A 1 86 ? 1.096 -1.124 -9.686 1.00 93.12 86 PHE A C 1
ATOM 646 O O . PHE A 1 86 ? 0.572 -1.703 -8.733 1.00 93.12 86 PHE A O 1
ATOM 653 N N . LYS A 1 87 ? 1.639 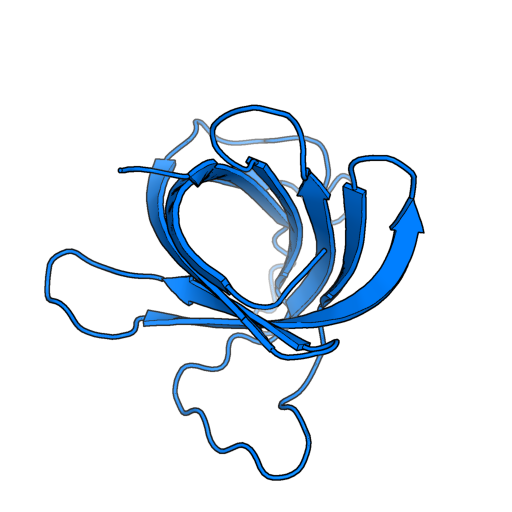-1.789 -10.706 1.00 91.50 87 LYS A N 1
ATOM 654 C CA . LYS A 1 87 ? 1.578 -3.244 -10.828 1.00 91.50 87 LYS A CA 1
ATOM 655 C C . LYS A 1 87 ? 2.644 -3.921 -9.962 1.00 91.50 87 LYS A C 1
ATOM 657 O O . LYS A 1 87 ? 3.834 -3.913 -10.294 1.00 91.50 87 LYS A O 1
ATOM 662 N N . ALA A 1 88 ? 2.202 -4.586 -8.902 1.00 92.81 88 ALA A N 1
ATOM 663 C CA . ALA A 1 88 ? 3.064 -5.299 -7.968 1.00 92.81 88 ALA A CA 1
ATOM 664 C C . ALA A 1 88 ? 2.452 -6.632 -7.519 1.00 92.81 88 ALA A C 1
ATOM 666 O O . ALA A 1 88 ? 1.272 -6.907 -7.7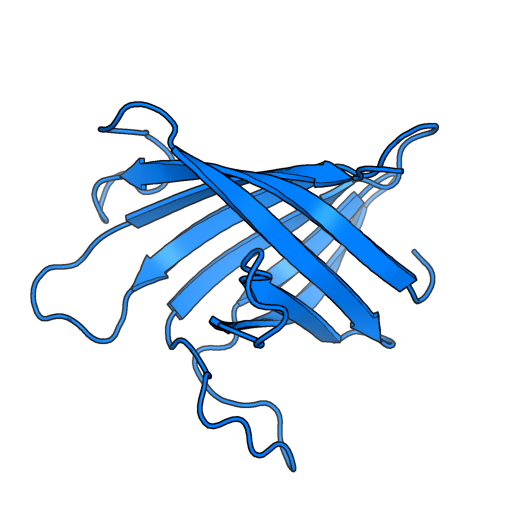39 1.00 92.81 88 ALA A O 1
ATOM 667 N N . ILE A 1 89 ? 3.272 -7.449 -6.866 1.00 93.25 89 ILE A N 1
ATOM 668 C CA . ILE A 1 89 ? 2.848 -8.627 -6.104 1.00 93.25 89 ILE A CA 1
ATOM 669 C C . ILE A 1 89 ? 3.383 -8.512 -4.682 1.00 93.25 89 ILE A C 1
ATOM 671 O O . ILE A 1 89 ? 4.420 -7.890 -4.463 1.00 93.25 89 ILE A O 1
ATOM 675 N N . GLY A 1 90 ? 2.691 -9.104 -3.714 1.00 95.19 90 GLY A N 1
ATOM 676 C CA . GLY A 1 90 ? 3.105 -9.046 -2.317 1.00 95.19 90 GLY A CA 1
ATOM 677 C C . GLY A 1 90 ? 1.937 -9.137 -1.350 1.00 95.19 90 GLY A C 1
ATOM 678 O O . GLY A 1 90 ? 0.810 -9.459 -1.739 1.00 95.19 90 GLY A O 1
ATOM 679 N N . SER A 1 91 ? 2.223 -8.812 -0.096 1.00 97.25 91 SER A N 1
ATOM 680 C CA . SER A 1 91 ? 1.286 -8.954 1.014 1.00 97.25 91 SER A CA 1
ATOM 681 C C . SER A 1 91 ? 1.281 -7.707 1.879 1.00 97.25 91 SER A C 1
ATOM 683 O O . SER A 1 91 ? 2.320 -7.099 2.132 1.00 97.25 91 SER A O 1
ATOM 685 N N . VAL A 1 92 ? 0.097 -7.361 2.371 1.00 98.12 92 VAL A N 1
ATOM 686 C CA . VAL A 1 92 ? -0.137 -6.252 3.292 1.00 98.12 92 VAL A CA 1
ATOM 687 C C . VAL A 1 92 ? -0.737 -6.806 4.575 1.00 98.12 92 VAL A C 1
ATOM 689 O O . VAL A 1 92 ? -1.663 -7.615 4.529 1.00 98.12 92 VAL A O 1
ATOM 692 N N . VAL A 1 93 ? -0.263 -6.331 5.719 1.00 97.88 93 VAL A N 1
ATOM 693 C CA . VAL A 1 93 ? -0.898 -6.557 7.017 1.00 97.88 93 VAL A CA 1
ATOM 694 C C . VAL A 1 93 ? -1.297 -5.212 7.598 1.00 97.88 93 VAL A C 1
ATOM 696 O O . VAL A 1 93 ? -0.467 -4.311 7.713 1.00 97.88 93 VAL A O 1
ATOM 699 N N . VAL A 1 94 ? -2.567 -5.084 7.971 1.00 97.62 94 VAL A N 1
ATOM 700 C CA . VAL A 1 94 ? -3.080 -3.936 8.722 1.00 97.62 94 VAL A CA 1
ATOM 701 C C . VAL A 1 94 ? -3.367 -4.397 10.143 1.00 97.62 94 VAL A C 1
ATOM 703 O O . VAL A 1 94 ? -4.148 -5.326 10.338 1.00 97.62 94 VAL A O 1
ATOM 706 N N . PHE A 1 95 ? -2.740 -3.752 11.121 1.00 96.56 95 PHE A N 1
ATOM 707 C CA . PHE A 1 95 ? -2.947 -4.013 12.541 1.00 96.56 95 PHE A CA 1
ATOM 708 C C . PHE A 1 95 ? -4.014 -3.061 13.091 1.00 96.56 95 PHE A C 1
ATOM 710 O O . PHE A 1 95 ? -3.930 -1.846 12.897 1.00 96.56 95 PHE A O 1
ATOM 717 N N . ASP A 1 96 ? -5.010 -3.631 13.764 1.00 87.75 96 ASP A N 1
ATOM 718 C CA . ASP A 1 96 ? -6.154 -2.950 14.384 1.00 87.75 96 ASP A CA 1
ATOM 719 C C . ASP A 1 96 ? -6.013 -3.056 15.912 1.00 87.75 96 ASP A C 1
ATOM 721 O O . ASP A 1 96 ? -6.805 -3.701 16.596 1.00 87.75 96 ASP A O 1
ATOM 725 N N . SER A 1 97 ? -4.915 -2.510 16.438 1.00 82.25 97 SER A N 1
ATOM 726 C CA . SER A 1 97 ? -4.636 -2.424 17.876 1.00 82.25 97 SER A CA 1
ATOM 727 C C . SER A 1 97 ? -5.186 -1.119 18.467 1.00 82.25 97 SER A C 1
ATOM 729 O O . SER A 1 97 ? -5.320 -0.142 17.730 1.00 82.25 97 SER A O 1
ATOM 731 N N . PRO A 1 98 ? -5.439 -1.034 19.788 1.00 84.44 98 PRO A N 1
ATOM 732 C CA . PRO A 1 98 ? -5.735 0.240 20.441 1.00 84.44 98 PRO A CA 1
ATOM 733 C C . PRO A 1 98 ? -4.623 1.268 20.167 1.00 84.44 98 PRO A C 1
ATOM 735 O O . PRO A 1 98 ? -3.467 1.031 20.514 1.00 84.44 98 PRO A O 1
ATOM 738 N N . GLY A 1 99 ? -4.965 2.393 19.534 1.00 87.38 99 GLY A N 1
ATOM 739 C CA . GLY A 1 99 ? -4.016 3.435 19.124 1.00 87.38 99 GLY A CA 1
ATOM 740 C C . GLY A 1 99 ? -3.959 3.642 17.603 1.00 87.38 99 GLY A C 1
ATOM 741 O O . GLY A 1 99 ? -4.869 3.206 16.897 1.00 87.38 99 GLY A O 1
ATOM 742 N N . PRO A 1 100 ? -2.918 4.330 17.092 1.00 91.94 100 PRO A N 1
ATOM 743 C CA . PRO A 1 100 ? -2.737 4.547 15.659 1.00 91.94 100 PRO A CA 1
ATOM 744 C C . PRO A 1 100 ? -2.592 3.219 14.915 1.00 91.94 100 PRO A C 1
ATOM 746 O O . PRO A 1 100 ? -1.800 2.359 15.318 1.00 91.94 100 PRO A O 1
ATOM 749 N N . ARG A 1 101 ? -3.313 3.052 13.803 1.00 95.06 101 ARG A N 1
ATOM 750 C CA . ARG A 1 101 ? -3.171 1.852 12.973 1.00 95.06 101 ARG A CA 1
ATOM 751 C C . ARG A 1 101 ? -1.775 1.760 12.379 1.00 95.06 101 ARG A C 1
ATOM 753 O O . ARG A 1 101 ? -1.165 2.762 12.000 1.00 95.06 101 ARG A O 1
ATOM 760 N N . ARG A 1 102 ? -1.301 0.526 12.223 1.00 97.00 102 ARG A N 1
ATOM 761 C CA . ARG A 1 102 ? -0.040 0.225 11.543 1.00 97.00 102 ARG A CA 1
ATOM 762 C C . ARG A 1 102 ? -0.295 -0.620 10.310 1.00 97.00 102 ARG A C 1
ATOM 764 O O . ARG A 1 102 ? -1.095 -1.553 10.342 1.00 97.00 102 ARG A O 1
ATOM 771 N N . LEU A 1 103 ? 0.422 -0.317 9.240 1.00 97.81 103 LEU A N 1
ATOM 772 C CA . LEU A 1 103 ? 0.404 -1.058 7.992 1.00 97.81 103 LEU A CA 1
ATOM 773 C C . LEU A 1 103 ? 1.826 -1.516 7.668 1.00 97.81 103 LEU A C 1
ATOM 775 O O . LEU A 1 103 ? 2.770 -0.728 7.654 1.00 97.81 103 LEU A O 1
ATOM 779 N N . LYS A 1 104 ? 1.972 -2.817 7.433 1.00 97.81 104 LYS A N 1
ATOM 780 C CA . LYS A 1 104 ? 3.215 -3.461 7.009 1.00 97.81 104 LYS A CA 1
ATOM 781 C C . LYS A 1 104 ? 3.011 -4.031 5.622 1.00 97.81 104 LYS A C 1
ATOM 783 O O . LYS A 1 104 ? 2.024 -4.728 5.399 1.00 97.81 104 LYS A O 1
ATOM 788 N N . VAL A 1 105 ? 3.928 -3.751 4.705 1.00 97.56 105 VAL A N 1
ATOM 789 C CA . VAL A 1 105 ? 3.870 -4.298 3.344 1.00 97.56 105 VAL A CA 1
ATOM 790 C C . VAL A 1 105 ? 5.223 -4.833 2.955 1.00 97.56 105 VAL A C 1
ATOM 792 O O . VAL A 1 105 ? 6.240 -4.213 3.252 1.00 97.56 105 VAL A O 1
ATOM 795 N N . VAL A 1 106 ? 5.204 -5.955 2.252 1.00 96.88 106 VAL A N 1
ATOM 796 C CA . VAL A 1 106 ? 6.327 -6.419 1.449 1.00 96.88 106 VAL A CA 1
ATOM 797 C C . VAL A 1 106 ? 5.795 -6.643 0.047 1.00 96.88 106 VAL A C 1
ATOM 799 O O . VAL A 1 106 ? 4.787 -7.334 -0.131 1.00 96.88 106 VAL A O 1
ATOM 802 N N . GLY A 1 107 ? 6.453 -6.050 -0.940 1.00 94.94 107 GLY A N 1
ATOM 803 C CA . GLY A 1 107 ? 6.061 -6.186 -2.329 1.00 94.94 107 GLY A CA 1
ATOM 804 C C . GLY A 1 107 ? 7.239 -6.165 -3.283 1.00 94.94 107 GLY A C 1
ATOM 805 O O . GLY A 1 107 ? 8.358 -5.811 -2.926 1.00 94.94 107 GLY A O 1
ATOM 806 N N . ILE A 1 108 ? 6.970 -6.599 -4.506 1.00 93.06 108 ILE A N 1
ATOM 807 C CA . ILE A 1 108 ? 7.930 -6.678 -5.602 1.00 93.06 108 ILE A CA 1
ATOM 808 C C . ILE A 1 108 ? 7.298 -6.011 -6.820 1.00 93.06 108 ILE A C 1
ATOM 810 O O . ILE A 1 108 ? 6.117 -6.232 -7.118 1.00 93.06 108 ILE A O 1
ATOM 814 N N . ASP A 1 109 ? 8.068 -5.170 -7.506 1.00 86.88 109 ASP A N 1
ATOM 815 C CA . ASP A 1 109 ? 7.637 -4.581 -8.767 1.00 86.88 109 ASP A CA 1
ATOM 816 C C . ASP A 1 109 ? 7.577 -5.630 -9.889 1.00 86.88 109 ASP A C 1
ATOM 818 O O . ASP A 1 109 ? 8.344 -6.585 -9.947 1.00 86.88 109 ASP A O 1
ATOM 822 N N . THR A 1 110 ? 6.622 -5.472 -10.804 1.00 79.25 110 THR A N 1
ATOM 823 C CA . THR A 1 110 ? 6.487 -6.392 -11.954 1.00 79.25 110 THR A CA 1
ATOM 824 C C . THR A 1 110 ? 6.692 -5.698 -13.298 1.00 79.25 110 THR A C 1
ATOM 826 O O . THR A 1 110 ? 6.527 -6.317 -14.348 1.00 79.25 110 THR A O 1
ATOM 829 N N . LEU A 1 111 ? 7.018 -4.400 -13.272 1.00 68.00 111 LEU A N 1
ATOM 830 C CA . LEU A 1 111 ? 7.116 -3.548 -14.460 1.00 68.00 111 LEU A CA 1
ATOM 831 C C . LEU A 1 111 ? 8.544 -3.407 -14.988 1.00 68.00 111 LEU A C 1
ATOM 833 O O . LEU A 1 111 ? 8.721 -3.172 -16.182 1.00 68.00 111 LEU A O 1
ATOM 837 N N . THR A 1 112 ? 9.562 -3.530 -14.136 1.00 60.19 112 THR A N 1
ATOM 838 C CA . THR A 1 112 ? 10.946 -3.301 -14.554 1.00 60.19 112 THR A CA 1
ATOM 839 C C . THR A 1 112 ? 11.673 -4.625 -14.799 1.00 60.19 112 THR A C 1
ATOM 841 O O . THR A 1 112 ? 11.399 -5.643 -14.169 1.00 60.19 112 THR A O 1
ATOM 844 N N . LYS A 1 113 ? 12.626 -4.636 -15.744 1.00 62.38 113 LYS A N 1
ATOM 845 C CA . LYS A 1 113 ? 13.513 -5.797 -15.968 1.00 62.38 113 LYS A CA 1
ATOM 846 C C . LYS A 1 113 ? 14.428 -6.074 -14.764 1.00 62.38 113 LYS A C 1
ATOM 848 O O . LYS A 1 113 ? 15.031 -7.140 -14.693 1.00 62.38 113 LYS A O 1
ATOM 853 N N . ALA A 1 114 ? 14.552 -5.113 -13.850 1.00 66.75 114 ALA A N 1
ATOM 854 C CA . ALA A 1 114 ? 15.344 -5.209 -12.638 1.00 66.75 114 ALA A CA 1
ATOM 855 C C . ALA A 1 114 ? 14.402 -5.471 -11.462 1.00 66.75 114 ALA A C 1
ATOM 857 O O . ALA A 1 114 ? 13.891 -4.536 -10.864 1.00 66.75 114 ALA A O 1
ATOM 858 N N . CYS A 1 115 ? 14.177 -6.743 -11.144 1.00 74.56 115 CYS A N 1
ATOM 859 C CA . CYS A 1 115 ? 13.322 -7.127 -10.027 1.00 74.56 115 CYS A CA 1
ATOM 860 C C . CYS A 1 115 ? 13.746 -6.394 -8.738 1.00 74.56 115 CYS A C 1
ATOM 862 O O . CYS A 1 115 ? 14.857 -6.611 -8.239 1.00 74.56 115 CYS A O 1
ATOM 864 N N . ARG A 1 116 ? 12.862 -5.549 -8.195 1.00 87.69 116 ARG A N 1
ATOM 865 C CA . ARG A 1 116 ? 13.100 -4.737 -7.001 1.00 87.69 116 ARG A CA 1
ATOM 866 C C . ARG A 1 116 ? 12.007 -4.964 -5.960 1.00 87.69 116 ARG A C 1
ATOM 868 O O . ARG A 1 116 ? 10.822 -4.728 -6.199 1.00 87.69 116 ARG A O 1
ATOM 875 N N . GLY A 1 117 ? 12.434 -5.388 -4.775 1.00 92.88 117 GLY A N 1
ATOM 876 C CA . GLY A 1 117 ? 11.579 -5.475 -3.602 1.00 92.88 117 GLY A CA 1
ATOM 877 C C . GLY A 1 117 ? 11.452 -4.125 -2.900 1.00 92.88 117 GLY A C 1
ATOM 878 O O . GLY A 1 117 ? 12.324 -3.254 -3.004 1.00 92.88 117 GLY A O 1
ATOM 879 N N . TRP A 1 118 ? 10.353 -3.946 -2.182 1.00 94.38 118 TRP A N 1
ATOM 880 C CA . TRP A 1 118 ? 10.094 -2.786 -1.346 1.00 94.38 118 TRP A CA 1
ATOM 881 C C . TRP A 1 118 ? 9.308 -3.185 -0.098 1.00 94.38 118 TRP A C 1
ATOM 883 O O . TRP A 1 118 ? 8.512 -4.127 -0.099 1.00 94.38 118 TRP A O 1
ATOM 893 N N . ILE A 1 119 ? 9.560 -2.451 0.980 1.00 97.19 119 ILE A N 1
ATOM 894 C CA . ILE A 1 119 ? 9.014 -2.687 2.311 1.00 97.19 119 ILE A CA 1
ATOM 895 C C . ILE A 1 119 ? 8.394 -1.386 2.800 1.00 97.19 119 ILE A C 1
ATOM 897 O O . ILE A 1 119 ? 9.042 -0.339 2.758 1.00 97.19 119 ILE A O 1
ATOM 901 N N . PHE A 1 120 ? 7.155 -1.463 3.284 1.00 97.75 120 PHE A N 1
ATOM 902 C CA . PHE A 1 120 ? 6.485 -0.359 3.968 1.00 97.75 120 PHE A CA 1
ATOM 903 C C . PHE A 1 120 ? 6.354 -0.655 5.457 1.00 97.75 120 PHE A C 1
ATOM 905 O O . PHE A 1 120 ? 5.944 -1.747 5.868 1.00 97.75 120 PHE A O 1
ATOM 912 N N . ASP A 1 121 ? 6.635 0.363 6.258 1.00 97.50 121 ASP A N 1
ATOM 913 C CA . ASP A 1 121 ? 6.283 0.438 7.668 1.00 97.50 121 ASP A CA 1
ATOM 914 C C . ASP A 1 121 ? 5.571 1.762 7.910 1.00 97.50 121 ASP A C 1
ATOM 916 O O . ASP A 1 121 ? 6.203 2.801 8.123 1.00 97.50 121 ASP A O 1
ATOM 920 N N . ALA A 1 122 ? 4.247 1.720 7.794 1.00 97.94 122 ALA A N 1
ATOM 921 C CA . ALA A 1 122 ? 3.403 2.893 7.832 1.00 97.94 122 ALA A CA 1
ATOM 922 C C . ALA A 1 122 ? 2.597 2.957 9.127 1.00 97.94 122 ALA A C 1
ATOM 924 O O . ALA A 1 122 ? 2.068 1.951 9.601 1.00 97.94 122 ALA A O 1
ATOM 925 N N . VAL A 1 123 ? 2.498 4.159 9.686 1.00 97.69 123 VAL A N 1
ATOM 926 C CA . VAL A 1 123 ? 1.736 4.443 10.904 1.00 97.69 123 VAL A CA 1
ATOM 927 C C . VAL A 1 123 ? 0.743 5.556 10.603 1.00 97.69 123 VAL A C 1
ATOM 929 O O . VAL A 1 123 ? 1.090 6.536 9.941 1.00 97.69 123 VAL A O 1
ATOM 932 N N . GLU A 1 124 ? -0.493 5.384 11.060 1.00 96.81 124 GLU A N 1
ATOM 933 C CA . GLU A 1 124 ? -1.543 6.398 10.995 1.00 96.81 124 GLU A CA 1
ATOM 934 C C . GLU A 1 124 ? -1.085 7.719 11.620 1.00 96.81 124 GLU A C 1
ATOM 936 O O . GLU A 1 124 ? -0.465 7.742 12.685 1.00 96.81 124 GLU A O 1
ATOM 941 N N . ILE A 1 125 ? -1.391 8.818 10.932 1.00 94.12 125 ILE A N 1
ATOM 942 C CA . ILE A 1 125 ? -1.141 10.182 11.398 1.00 94.12 125 ILE A CA 1
ATOM 943 C C . ILE A 1 125 ? -2.480 10.901 11.582 1.00 94.12 125 ILE A C 1
ATOM 945 O O . ILE A 1 125 ? -3.392 10.710 10.775 1.00 94.12 125 ILE A O 1
ATOM 949 N N . ALA A 1 126 ? -2.578 11.671 12.669 1.00 75.44 126 ALA A N 1
ATOM 950 C CA . ALA A 1 126 ? -3.766 12.439 13.047 1.00 75.44 126 ALA A CA 1
ATOM 951 C C . ALA A 1 126 ? -4.062 13.589 12.073 1.00 75.44 126 ALA A C 1
ATOM 953 O O . ALA A 1 126 ? -3.091 14.175 11.536 1.00 75.44 126 ALA A O 1
#

Sequence (126 aa):
MNDFSILMQNRLQFSACHTPDQPTTEPQVERLRVTLRGNLLTIAAAPASGDIGNTLYARRTVALEGAAVFMILPGLPAGTTDPNFFKAIGSVVVFDSPGPRRLKVVGIDTLTKACRGWIFDAVEIA

pLDDT: mean 92.69, std 7.06, range [60.19, 98.31]

Radius of gyration: 13.82 Å; chains: 1; bounding box: 34×32×36 Å